Protein AF-A0A231PSE5-F1 (afdb_monomer)

Foldseek 3Di:
DDDPCVVVLVVLVPDPPDDDPRVVVSVVCVVCVVVLCCCVVDVPDDPDCVVVCVVCVLVVVLVVVVVPQPDPVSVVVSVPPPD

pLDDT: mean 83.39, std 13.27, range [36.69, 97.19]

Radius of gyration: 20.73 Å; Cα contacts (8 Å, |Δi|>4): 14; chains: 1; bounding box: 58×16×49 Å

Mean predicted aligned error: 10.05 Å

Solvent-accessible surface area (backbone atoms only — not comparable to full-atom values): 5225 Å² total; per-residue (Å²): 130,89,58,81,63,51,62,55,55,56,53,59,70,68,58,75,84,63,56,74,71,56,35,52,50,53,53,51,53,62,73,42,42,72,70,60,54,43,50,81,75,36,85,84,54,70,92,63,61,59,72,59,52,60,68,50,43,60,60,59,51,50,58,62,58,54,77,71,45,88,41,74,69,52,45,53,58,63,70,60,76,77,125

Sequence (83 aa):
MPKKVDKFYDFLDTILNPSGKLKKAIGYTRKFRTRLEKIYEIGELPLSNNPVEQAIRPATLVRKNSLFATTVAGAKANAIGTA

Structure (mmCIF, N/CA/C/O backbone):
data_AF-A0A231PSE5-F1
#
_entry.id   AF-A0A231PSE5-F1
#
loop_
_atom_site.group_PDB
_atom_site.id
_atom_site.type_symbol
_atom_site.label_atom_id
_atom_site.label_alt_id
_atom_site.label_comp_id
_atom_site.label_asym_id
_atom_site.label_entity_id
_atom_site.label_seq_id
_atom_site.pdbx_PDB_ins_code
_atom_site.Cartn_x
_atom_site.Cartn_y
_atom_site.Cartn_z
_atom_site.occupancy
_atom_site.B_iso_or_equiv
_atom_site.auth_seq_id
_atom_site.auth_comp_id
_atom_site.auth_asym_id
_atom_site.auth_atom_id
_atom_site.pdbx_PDB_model_num
ATOM 1 N N . MET A 1 1 ? -25.208 -3.048 -2.919 1.00 56.94 1 MET A N 1
ATOM 2 C CA . MET A 1 1 ? -24.639 -4.358 -2.532 1.00 56.94 1 MET A CA 1
ATOM 3 C C . MET A 1 1 ? -23.308 -4.083 -1.838 1.00 56.94 1 MET A C 1
ATOM 5 O O . MET A 1 1 ? -22.538 -3.321 -2.413 1.00 56.94 1 MET A O 1
ATOM 9 N N . PRO A 1 2 ? -23.062 -4.574 -0.610 1.00 73.00 2 PRO A 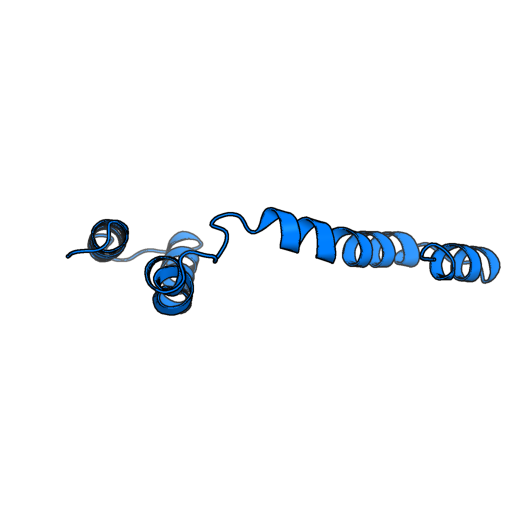N 1
ATOM 10 C CA . PRO A 1 2 ? -21.823 -4.272 0.111 1.00 73.00 2 PRO A CA 1
ATOM 11 C C . PRO A 1 2 ? -20.617 -4.851 -0.637 1.00 73.00 2 PRO A C 1
ATOM 13 O O . PRO A 1 2 ? -20.649 -6.005 -1.079 1.00 73.00 2 PRO A O 1
ATOM 16 N N . LYS A 1 3 ? -19.564 -4.047 -0.809 1.00 83.12 3 LYS A N 1
ATOM 17 C CA . LYS A 1 3 ? -18.334 -4.474 -1.480 1.00 83.12 3 LYS A CA 1
ATOM 18 C C . LYS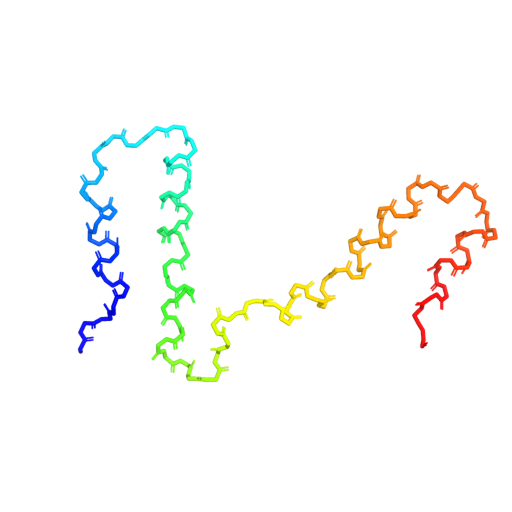 A 1 3 ? -17.598 -5.421 -0.532 1.00 83.12 3 LYS A C 1
ATOM 20 O O . LYS A 1 3 ? -17.572 -5.216 0.679 1.00 83.12 3 LYS A O 1
ATOM 25 N N . LYS A 1 4 ? -16.924 -6.450 -1.059 1.00 83.19 4 LYS A N 1
ATOM 26 C CA . LYS A 1 4 ? -16.121 -7.362 -0.213 1.00 83.19 4 LYS A CA 1
ATOM 27 C C . LYS A 1 4 ? -15.048 -6.620 0.593 1.00 83.19 4 LYS A C 1
ATOM 29 O O . LYS A 1 4 ? -14.681 -7.073 1.672 1.00 83.19 4 LYS A O 1
ATOM 34 N N . VAL A 1 5 ? -14.572 -5.486 0.075 1.00 89.00 5 VAL A N 1
ATOM 35 C CA . VAL A 1 5 ? -13.563 -4.659 0.739 1.00 89.00 5 VAL A CA 1
ATOM 36 C C . VAL A 1 5 ? -14.090 -3.943 1.986 1.00 89.00 5 VAL A C 1
ATOM 38 O O . VAL A 1 5 ? -13.292 -3.609 2.854 1.00 89.00 5 VAL A O 1
ATOM 41 N N . ASP A 1 6 ? -15.404 -3.750 2.115 1.00 91.81 6 ASP A N 1
ATOM 42 C CA . ASP A 1 6 ? -15.986 -3.044 3.262 1.00 91.81 6 ASP A CA 1
ATOM 43 C C . ASP A 1 6 ? -15.686 -3.800 4.561 1.00 91.81 6 ASP A C 1
ATOM 45 O O . ASP A 1 6 ? -15.127 -3.220 5.485 1.00 91.81 6 ASP A O 1
ATOM 49 N N . LYS A 1 7 ? -15.844 -5.134 4.555 1.00 92.12 7 LYS A N 1
ATOM 50 C CA . LYS A 1 7 ? -15.480 -6.005 5.690 1.00 92.12 7 LYS A CA 1
ATOM 51 C C . LYS A 1 7 ? -14.016 -5.874 6.116 1.00 92.12 7 LYS A C 1
ATOM 53 O O . LYS A 1 7 ? -13.686 -6.072 7.281 1.00 92.12 7 LYS A O 1
ATOM 58 N N . PHE A 1 8 ? -13.122 -5.590 5.170 1.00 91.81 8 PHE A N 1
ATOM 59 C CA . PHE A 1 8 ? -11.712 -5.385 5.477 1.00 91.81 8 PHE A CA 1
ATOM 60 C C . PHE A 1 8 ? -11.486 -4.038 6.167 1.00 91.81 8 PHE A C 1
ATOM 62 O O . PHE A 1 8 ? -10.743 -3.985 7.141 1.00 91.81 8 PHE A O 1
ATOM 69 N N . TYR A 1 9 ? -12.145 -2.967 5.717 1.00 93.44 9 TYR A N 1
ATOM 70 C CA . TYR A 1 9 ? -12.076 -1.675 6.404 1.00 93.44 9 TYR A CA 1
ATOM 71 C C . TYR A 1 9 ? -12.709 -1.730 7.794 1.00 93.44 9 TYR A C 1
ATOM 73 O O . TYR A 1 9 ? -12.089 -1.229 8.730 1.00 93.44 9 TYR A O 1
ATOM 81 N N . ASP A 1 10 ? -13.839 -2.426 7.935 1.00 94.25 10 ASP A N 1
ATOM 82 C CA . ASP A 1 10 ? -14.478 -2.675 9.229 1.00 94.25 10 ASP A CA 1
ATOM 83 C C . ASP A 1 10 ? -13.510 -3.397 10.178 1.00 94.25 10 ASP A C 1
ATOM 85 O O . ASP A 1 10 ? -13.331 -2.997 11.325 1.00 94.25 10 ASP A O 1
ATOM 89 N N . PHE A 1 11 ? -12.792 -4.415 9.687 1.00 94.31 11 PHE A N 1
ATOM 90 C CA . PHE A 1 11 ? -11.739 -5.076 10.459 1.00 94.31 11 PHE A CA 1
ATOM 91 C C . PHE A 1 11 ? -10.624 -4.106 10.878 1.00 94.31 11 PHE A C 1
ATOM 93 O O . PHE A 1 11 ? -10.187 -4.142 12.029 1.00 94.31 11 PHE A O 1
ATOM 100 N N . LEU A 1 12 ? -10.173 -3.206 9.997 1.00 94.44 12 LEU A N 1
ATOM 101 C CA . LEU A 1 12 ? -9.154 -2.215 10.361 1.00 94.44 12 LEU A CA 1
ATOM 102 C C . LEU A 1 12 ? -9.628 -1.269 11.471 1.00 94.44 12 LEU A C 1
ATOM 104 O O . LEU A 1 12 ? 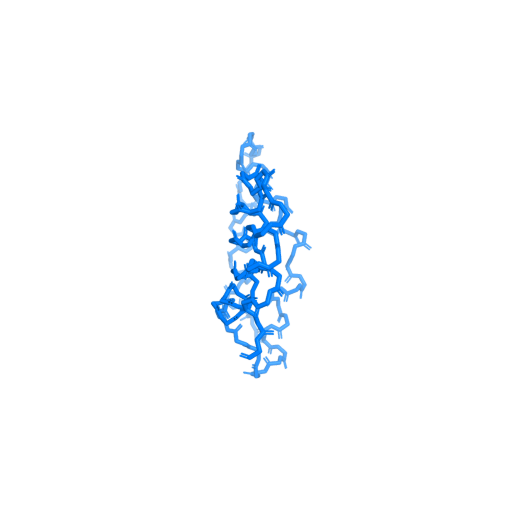-8.794 -0.798 12.239 1.00 94.44 12 LEU A O 1
ATOM 108 N N . ASP A 1 13 ? -10.929 -0.974 11.547 1.00 92.88 13 ASP A N 1
ATOM 109 C CA . ASP A 1 13 ? -11.518 -0.162 12.621 1.00 92.88 13 ASP A CA 1
ATOM 110 C C . ASP A 1 13 ? -11.516 -0.875 13.984 1.00 92.88 13 ASP A C 1
ATOM 112 O O . ASP A 1 13 ? -11.520 -0.211 15.018 1.00 92.88 13 ASP A O 1
ATOM 116 N N . THR A 1 14 ? -11.413 -2.208 14.013 1.00 96.19 14 THR A N 1
ATOM 117 C CA . THR A 1 14 ? -11.303 -2.968 15.275 1.00 96.19 14 THR A CA 1
ATOM 118 C C . THR A 1 14 ? -9.915 -2.898 15.920 1.00 96.19 14 THR A C 1
ATOM 120 O O . THR A 1 14 ? -9.758 -3.223 17.098 1.00 96.19 14 THR A O 1
ATOM 123 N N . ILE A 1 15 ? -8.889 -2.472 15.175 1.00 94.19 15 ILE A N 1
ATOM 124 C CA . ILE A 1 15 ? -7.513 -2.407 15.673 1.00 94.19 15 ILE A CA 1
ATOM 125 C C . ILE A 1 15 ? -7.335 -1.126 16.490 1.00 94.19 15 ILE A C 1
ATOM 127 O O . ILE A 1 15 ? -7.083 -0.045 15.954 1.00 94.19 15 ILE A O 1
ATOM 131 N N . LEU A 1 16 ? -7.422 -1.262 17.811 1.00 91.81 16 LEU A N 1
ATOM 132 C CA . LEU A 1 16 ? -7.211 -0.167 18.753 1.00 91.81 16 LEU A CA 1
ATOM 133 C C . LEU A 1 16 ? -5.710 0.106 18.947 1.00 91.81 16 LEU A C 1
ATOM 135 O O . LEU A 1 16 ? -4.917 -0.808 19.160 1.00 91.81 16 LEU A O 1
ATOM 139 N N . ASN A 1 17 ? -5.322 1.383 18.896 1.00 92.62 17 ASN A N 1
ATOM 140 C CA . ASN A 1 17 ? -3.956 1.869 19.147 1.00 92.62 17 ASN A CA 1
ATOM 141 C C . ASN A 1 17 ? -2.834 1.190 18.325 1.00 92.62 17 ASN A C 1
ATOM 143 O O . ASN A 1 17 ? -1.823 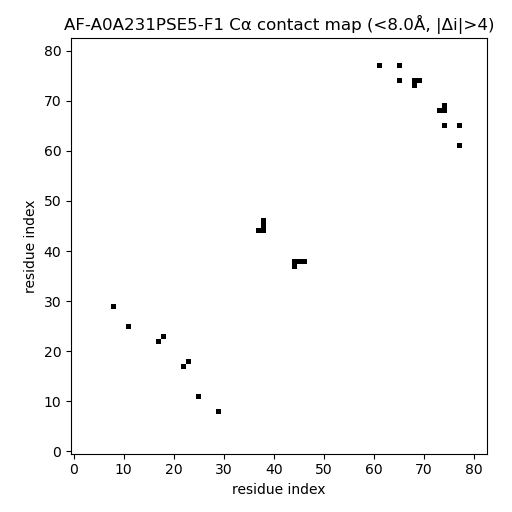0.762 18.893 1.00 92.62 17 ASN A O 1
ATOM 147 N N . PRO A 1 18 ? -2.933 1.129 16.982 1.00 93.56 18 PRO A N 1
ATOM 148 C CA . PRO A 1 18 ? -1.850 0.598 16.163 1.00 93.56 18 PRO A CA 1
ATOM 149 C C . PRO A 1 18 ? -0.590 1.465 16.294 1.00 93.56 18 PRO A C 1
ATOM 151 O O . PRO A 1 18 ? -0.657 2.698 16.303 1.00 93.56 18 PRO A O 1
ATOM 154 N N . SER A 1 19 ? 0.580 0.826 16.328 1.00 94.94 19 SER A N 1
ATOM 155 C CA . SER A 1 19 ? 1.878 1.491 16.482 1.00 94.94 19 SER A CA 1
ATOM 156 C C . SER A 1 19 ? 2.862 1.113 15.364 1.00 94.94 19 SER A C 1
ATOM 158 O O . SER A 1 19 ? 2.645 0.181 14.582 1.00 94.94 19 SER A O 1
ATOM 160 N N . GLY A 1 20 ? 3.931 1.903 15.218 1.00 96.50 20 GLY A N 1
ATOM 161 C CA . GLY A 1 20 ? 5.021 1.640 14.274 1.00 96.50 20 GLY A CA 1
ATOM 162 C C . GLY A 1 20 ? 4.580 1.451 12.813 1.00 96.50 20 GLY A C 1
ATOM 163 O O . GLY A 1 20 ? 3.803 2.235 12.259 1.00 96.50 20 GLY A O 1
ATOM 164 N N . LYS A 1 21 ? 5.103 0.396 12.171 1.00 97.19 21 LYS A N 1
ATOM 165 C CA . LYS A 1 21 ? 4.821 0.065 10.762 1.00 97.19 21 LYS A CA 1
ATOM 166 C C . LYS A 1 21 ? 3.342 -0.244 10.516 1.00 97.19 21 LYS A C 1
ATOM 168 O O . LYS A 1 21 ? 2.837 0.100 9.451 1.00 97.19 21 LYS A O 1
ATOM 173 N N . LEU A 1 22 ? 2.647 -0.822 11.498 1.00 95.62 22 LEU A N 1
ATOM 174 C CA . LEU A 1 22 ? 1.226 -1.147 11.386 1.00 95.62 22 LEU A CA 1
ATOM 175 C C . LEU A 1 22 ? 0.376 0.123 11.289 1.00 95.62 22 LEU A C 1
ATOM 177 O O . LEU A 1 22 ? -0.431 0.244 10.372 1.00 95.62 22 LEU A O 1
ATOM 181 N N . LYS A 1 23 ? 0.621 1.116 12.156 1.00 96.69 23 LYS A N 1
ATOM 182 C CA . LYS A 1 23 ? -0.058 2.424 12.082 1.00 96.69 23 LYS A CA 1
ATOM 183 C C . LYS A 1 23 ? 0.113 3.067 10.707 1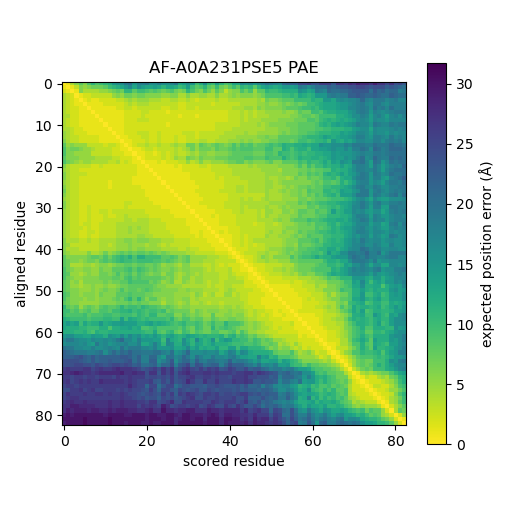.00 96.69 23 LYS A C 1
ATOM 185 O O . LYS A 1 23 ? -0.847 3.566 10.123 1.00 96.69 23 LYS A O 1
ATOM 190 N N . LYS A 1 24 ? 1.340 3.023 10.178 1.00 96.94 24 LYS A N 1
ATOM 191 C CA . LYS A 1 24 ? 1.665 3.563 8.854 1.00 96.94 24 LYS A CA 1
ATOM 192 C C . LYS A 1 24 ? 0.919 2.812 7.747 1.00 96.94 24 LYS A C 1
ATOM 194 O O . LYS A 1 24 ? 0.344 3.458 6.877 1.00 96.94 24 LYS A O 1
ATOM 199 N N . ALA A 1 25 ? 0.893 1.481 7.800 1.00 96.12 25 ALA A N 1
ATOM 200 C CA . ALA A 1 25 ? 0.171 0.651 6.839 1.00 96.12 25 ALA A CA 1
ATOM 201 C C . ALA A 1 25 ? -1.338 0.939 6.855 1.00 96.12 25 ALA A C 1
ATOM 203 O O . ALA A 1 25 ? -1.905 1.218 5.805 1.00 96.12 25 ALA A O 1
ATOM 204 N N . ILE A 1 26 ? -1.967 0.980 8.035 1.00 96.00 26 ILE A N 1
ATOM 205 C CA . ILE A 1 26 ? -3.395 1.311 8.183 1.00 96.00 26 ILE A CA 1
ATOM 206 C C . ILE A 1 26 ? -3.692 2.703 7.614 1.00 96.00 26 ILE A C 1
ATOM 208 O O . ILE A 1 26 ? -4.646 2.872 6.853 1.00 96.00 26 ILE A O 1
ATOM 212 N N . GLY A 1 27 ? -2.849 3.693 7.927 1.00 95.19 27 GLY A N 1
ATOM 213 C CA . GLY A 1 27 ? -2.979 5.046 7.384 1.00 95.19 27 GLY A CA 1
ATOM 214 C C . GLY A 1 27 ? -2.911 5.080 5.855 1.00 95.19 27 GLY A C 1
ATOM 215 O O . GLY A 1 27 ? -3.737 5.728 5.213 1.00 95.19 27 GLY A O 1
ATOM 216 N N . TYR A 1 28 ? -1.974 4.339 5.256 1.00 95.75 28 TYR A N 1
ATOM 217 C CA . TYR A 1 28 ? -1.878 4.210 3.801 1.00 95.75 28 TYR A CA 1
ATOM 218 C C . TYR A 1 28 ? -3.109 3.557 3.185 1.00 95.75 28 TYR A C 1
ATOM 220 O O . TYR A 1 28 ? -3.650 4.076 2.209 1.00 95.75 28 TYR A O 1
ATOM 228 N N . THR A 1 29 ? -3.565 2.449 3.761 1.00 94.12 29 THR A N 1
ATOM 229 C CA . THR A 1 29 ? -4.733 1.716 3.274 1.00 94.12 29 THR A CA 1
ATOM 230 C C . THR A 1 29 ? -5.975 2.603 3.261 1.0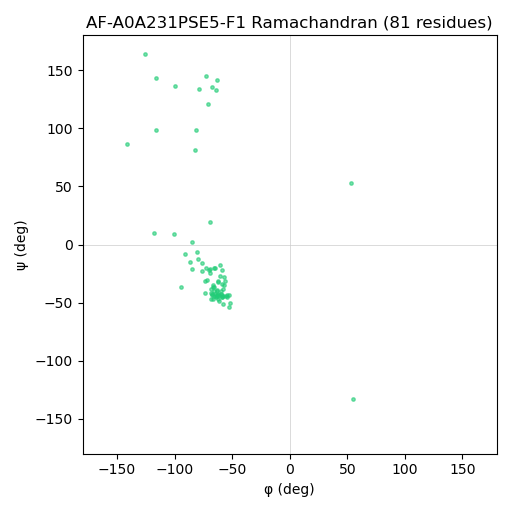0 94.12 29 THR A C 1
ATOM 232 O O . THR A 1 29 ? -6.663 2.680 2.247 1.00 94.12 29 THR A O 1
ATOM 235 N N . ARG A 1 30 ? -6.219 3.367 4.336 1.00 93.81 30 ARG A N 1
ATOM 236 C CA . ARG A 1 30 ? -7.338 4.323 4.396 1.00 93.81 30 ARG A CA 1
ATOM 237 C C . ARG A 1 30 ? -7.198 5.448 3.374 1.00 93.81 30 ARG A C 1
ATOM 239 O O . ARG A 1 30 ? -8.158 5.749 2.672 1.00 93.81 30 ARG A O 1
ATOM 246 N N . LYS A 1 31 ? -5.998 6.025 3.239 1.00 95.12 31 LYS A N 1
ATOM 247 C CA . LYS A 1 31 ? -5.716 7.096 2.269 1.00 95.12 31 LYS A CA 1
ATOM 248 C C . LYS A 1 31 ? -6.025 6.678 0.828 1.00 95.12 31 LYS A C 1
ATOM 250 O O . LYS A 1 31 ? -6.447 7.508 0.029 1.00 95.12 31 LYS A O 1
ATOM 255 N N . PHE A 1 32 ? -5.803 5.411 0.485 1.00 92.06 32 PHE A N 1
ATOM 256 C CA . PHE A 1 32 ? -5.990 4.901 -0.873 1.00 92.06 32 PHE A CA 1
ATOM 257 C C . PHE A 1 32 ? -7.305 4.143 -1.096 1.00 92.06 32 PHE A C 1
ATOM 259 O O . PHE A 1 32 ? -7.500 3.608 -2.189 1.00 92.06 32 PHE A O 1
ATOM 266 N N . ARG A 1 33 ? -8.237 4.156 -0.132 1.00 92.19 33 ARG A N 1
ATOM 267 C CA . ARG A 1 33 ? -9.533 3.469 -0.241 1.00 92.19 33 ARG A CA 1
ATOM 268 C C . ARG A 1 33 ? -10.294 3.836 -1.509 1.00 92.19 33 ARG A C 1
ATOM 270 O O . ARG A 1 33 ? -10.604 2.951 -2.299 1.00 92.19 33 ARG A O 1
ATOM 277 N N . THR A 1 34 ? -10.500 5.129 -1.761 1.00 90.25 34 THR A N 1
ATOM 278 C CA . THR A 1 34 ? -11.218 5.611 -2.954 1.00 90.25 34 THR A CA 1
ATOM 279 C C . THR A 1 34 ? -10.562 5.144 -4.250 1.00 90.25 34 THR A C 1
ATOM 281 O O . THR A 1 34 ? -11.249 4.794 -5.200 1.00 90.25 34 THR A O 1
ATOM 284 N N . ARG A 1 35 ? -9.223 5.101 -4.302 1.00 89.19 35 ARG A N 1
ATOM 285 C CA . ARG A 1 35 ? -8.500 4.626 -5.490 1.00 89.19 35 ARG A CA 1
ATOM 286 C C . ARG A 1 35 ? -8.727 3.136 -5.720 1.00 89.19 35 ARG A C 1
ATOM 288 O O . ARG A 1 35 ? -8.912 2.734 -6.861 1.00 89.19 35 ARG A O 1
ATOM 295 N N . LEU A 1 36 ? -8.691 2.341 -4.655 1.00 88.69 36 LEU A N 1
ATOM 296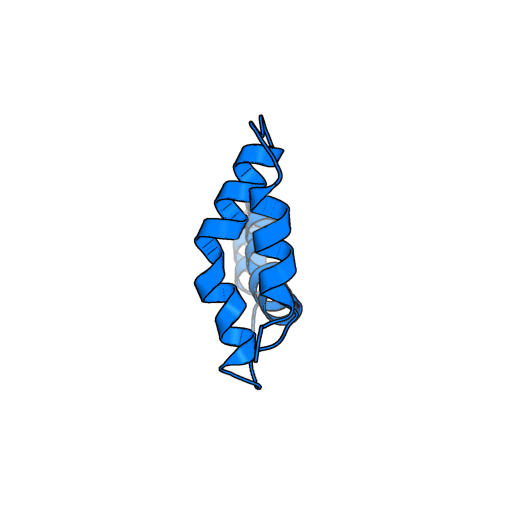 C CA . LEU A 1 36 ? -8.925 0.906 -4.738 1.00 88.69 36 LEU A CA 1
ATOM 297 C C . LEU A 1 36 ? -10.381 0.603 -5.099 1.00 88.69 36 LEU A C 1
ATOM 299 O O . LEU A 1 36 ? -10.628 -0.286 -5.897 1.00 88.69 36 LEU A O 1
ATOM 303 N N . GLU A 1 37 ? -11.343 1.360 -4.580 1.00 89.94 37 GLU A N 1
ATOM 304 C CA . GLU A 1 37 ? -12.761 1.121 -4.854 1.00 89.94 37 GLU A CA 1
ATOM 305 C C . GLU A 1 37 ? -13.179 1.346 -6.311 1.00 89.94 37 GLU A C 1
ATOM 307 O O . GLU A 1 37 ? -14.166 0.743 -6.736 1.00 89.94 37 GLU A O 1
ATOM 312 N N . LYS A 1 38 ? -12.401 2.107 -7.091 1.00 89.44 38 LYS A N 1
ATOM 313 C CA . LYS A 1 38 ? -12.624 2.276 -8.536 1.00 89.44 38 LYS A CA 1
ATOM 314 C C . LYS A 1 38 ? -12.592 0.961 -9.316 1.00 89.44 38 LYS A C 1
ATOM 316 O O . LYS A 1 38 ? -13.201 0.896 -10.376 1.00 89.44 38 LYS A O 1
ATOM 321 N N . ILE A 1 39 ? -11.955 -0.095 -8.796 1.00 87.69 39 ILE A N 1
ATOM 322 C CA . ILE A 1 39 ? -11.989 -1.434 -9.420 1.00 87.69 39 ILE A CA 1
ATOM 323 C C . ILE A 1 39 ? -13.415 -1.991 -9.525 1.00 87.69 39 ILE A C 1
ATOM 325 O O . ILE A 1 39 ? -13.692 -2.812 -10.387 1.00 87.69 39 ILE A O 1
ATOM 329 N N . TYR A 1 40 ? -14.314 -1.571 -8.628 1.00 88.00 40 TYR A N 1
ATOM 330 C CA . TYR A 1 40 ? -15.711 -2.004 -8.638 1.00 88.00 40 TYR A CA 1
ATOM 331 C C . TYR A 1 40 ? -16.584 -1.141 -9.556 1.00 88.00 40 TYR A C 1
ATOM 333 O O . TYR A 1 40 ? -17.707 -1.527 -9.856 1.00 88.00 40 TYR A O 1
ATOM 341 N N . GLU A 1 41 ? -16.086 0.025 -9.969 1.00 89.62 41 GLU A N 1
ATOM 342 C CA . GLU A 1 41 ? -16.768 0.950 -10.881 1.00 89.62 41 GLU A CA 1
ATOM 343 C C . GLU A 1 41 ? -16.335 0.713 -12.333 1.00 89.62 41 GLU A C 1
ATOM 345 O O . GLU A 1 41 ? -17.147 0.806 -13.248 1.00 89.62 41 GLU A O 1
ATOM 350 N N . ILE A 1 42 ? -15.057 0.379 -12.540 1.00 89.50 42 ILE A N 1
ATOM 351 C CA . ILE A 1 42 ? -14.430 0.210 -13.851 1.00 89.50 42 ILE A CA 1
ATOM 352 C C . ILE A 1 42 ? -13.993 -1.249 -13.994 1.00 89.50 42 ILE A C 1
ATOM 354 O O . ILE A 1 42 ? -12.930 -1.634 -13.508 1.00 89.50 42 ILE A O 1
ATOM 358 N N . GLY A 1 43 ? -14.798 -2.060 -14.684 1.00 85.31 43 GLY A N 1
ATOM 359 C CA . GLY A 1 43 ? -14.530 -3.495 -14.866 1.00 85.31 43 GLY A CA 1
ATOM 360 C C . GLY A 1 43 ? -13.272 -3.816 -15.684 1.00 85.31 43 GLY A C 1
ATOM 361 O O . GLY A 1 43 ? -12.728 -4.909 -15.570 1.00 85.31 43 GLY A O 1
ATOM 362 N N . GLU A 1 44 ? -12.782 -2.860 -16.472 1.00 87.81 44 GLU A N 1
ATOM 363 C CA . GLU A 1 44 ? -11.550 -2.986 -17.262 1.00 87.81 44 GLU A CA 1
ATOM 364 C C . GLU A 1 44 ? -10.279 -2.761 -16.433 1.00 87.81 44 GLU A C 1
ATOM 366 O O . GLU A 1 44 ? -9.172 -3.028 -16.906 1.00 87.81 44 GLU A O 1
ATOM 371 N N . LEU A 1 45 ? -10.403 -2.248 -15.201 1.00 87.06 45 LEU A N 1
ATOM 372 C CA . LEU A 1 45 ? -9.239 -1.930 -14.387 1.00 87.06 45 LEU A CA 1
ATOM 373 C C . LEU A 1 45 ? -8.562 -3.232 -13.919 1.00 87.06 45 LEU A C 1
ATOM 375 O O . LEU A 1 45 ? -9.185 -4.030 -13.212 1.00 87.06 45 LEU A O 1
ATOM 379 N N . PRO A 1 46 ? -7.281 -3.463 -14.257 1.00 84.62 46 PRO A N 1
ATOM 380 C CA . PRO A 1 46 ? -6.605 -4.683 -13.855 1.00 84.62 46 PRO A CA 1
ATOM 381 C C . PRO A 1 46 ? -6.402 -4.707 -12.336 1.00 84.62 46 PRO A C 1
ATOM 383 O O . PRO A 1 46 ? -5.952 -3.733 -11.732 1.00 84.62 46 PRO A O 1
ATOM 386 N N . LEU A 1 47 ? -6.677 -5.859 -11.717 1.00 85.12 47 LEU A N 1
ATOM 387 C CA . LEU A 1 47 ? -6.423 -6.076 -10.286 1.00 85.12 47 LEU A CA 1
ATOM 388 C C . LEU A 1 47 ? -4.923 -6.128 -9.958 1.00 85.12 47 LEU A C 1
ATOM 390 O O . LEU A 1 47 ? -4.526 -5.870 -8.824 1.00 85.12 47 LEU A O 1
ATOM 394 N N . SER A 1 48 ? -4.091 -6.475 -10.944 1.00 85.50 48 SER A N 1
ATOM 395 C CA . SER A 1 48 ? -2.638 -6.530 -10.810 1.00 85.50 48 SER A CA 1
ATOM 396 C C . SER A 1 48 ? -1.988 -5.277 -11.384 1.00 85.50 48 SER A C 1
ATOM 398 O O . SER A 1 48 ? -2.292 -4.849 -12.496 1.00 85.50 48 SER A O 1
ATOM 400 N N . ASN A 1 49 ? -1.018 -4.738 -10.653 1.00 88.25 49 ASN A N 1
ATOM 401 C CA . ASN A 1 49 ? -0.137 -3.680 -11.132 1.00 88.25 49 ASN A CA 1
ATOM 402 C C . ASN A 1 49 ? 1.067 -4.218 -11.931 1.00 88.25 49 ASN A C 1
ATOM 404 O O . ASN A 1 49 ? 1.888 -3.412 -12.359 1.00 88.25 49 ASN A O 1
ATOM 408 N N . ASN A 1 50 ? 1.189 -5.536 -12.154 1.00 90.44 50 ASN A N 1
ATOM 409 C CA . ASN A 1 50 ? 2.351 -6.135 -12.820 1.00 90.44 50 ASN A CA 1
ATOM 410 C C . ASN A 1 50 ? 2.687 -5.483 -14.178 1.00 90.44 50 ASN A C 1
ATOM 412 O O . ASN A 1 50 ? 3.857 -5.175 -14.384 1.00 90.44 50 ASN A O 1
ATOM 416 N N . PRO A 1 51 ? 1.726 -5.174 -15.075 1.00 89.88 51 PRO A N 1
ATOM 417 C CA . PRO A 1 51 ? 2.045 -4.474 -16.324 1.00 89.88 51 PRO A CA 1
ATOM 418 C C . PRO A 1 51 ? 2.694 -3.102 -16.092 1.00 89.88 51 PRO A C 1
ATOM 420 O O . PRO A 1 51 ? 3.658 -2.742 -16.764 1.00 89.88 51 PRO A O 1
ATOM 423 N N . VAL A 1 52 ? 2.212 -2.357 -15.093 1.00 89.31 52 VAL A N 1
ATOM 424 C CA . VAL A 1 52 ? 2.768 -1.050 -14.716 1.00 89.31 52 VAL A CA 1
ATOM 425 C C . VAL A 1 52 ? 4.162 -1.215 -14.114 1.00 89.31 52 VAL A C 1
ATOM 427 O O . VAL A 1 52 ? 5.067 -0.459 -14.454 1.00 89.31 52 VAL A O 1
ATOM 430 N N . GLU A 1 53 ? 4.367 -2.222 -13.262 1.00 90.88 53 GLU A N 1
ATOM 431 C CA . GLU A 1 53 ? 5.687 -2.530 -12.704 1.00 90.88 53 GLU A CA 1
ATOM 432 C C . GLU A 1 53 ? 6.699 -2.913 -13.788 1.00 90.88 53 GLU A C 1
ATOM 434 O O . GLU A 1 53 ? 7.843 -2.459 -13.750 1.00 90.88 53 GLU A O 1
ATOM 439 N N . GLN A 1 54 ? 6.289 -3.723 -14.767 1.00 92.31 54 GLN A N 1
ATOM 440 C CA . GLN A 1 54 ? 7.125 -4.071 -15.916 1.00 92.31 54 GLN A CA 1
ATOM 441 C C . GLN A 1 54 ? 7.468 -2.836 -16.753 1.00 92.31 54 GLN A C 1
ATOM 443 O O . GLN A 1 54 ? 8.616 -2.689 -17.157 1.00 92.31 54 GLN A O 1
ATOM 448 N N . ALA A 1 55 ? 6.527 -1.908 -16.941 1.00 91.31 55 ALA A N 1
ATOM 449 C CA . ALA A 1 55 ? 6.780 -0.673 -17.677 1.00 91.31 55 ALA A CA 1
ATOM 450 C C . ALA A 1 55 ? 7.783 0.262 -16.969 1.00 91.31 55 ALA A C 1
ATOM 452 O O . ALA A 1 55 ? 8.598 0.900 -17.631 1.00 91.31 55 ALA A O 1
ATOM 453 N N . ILE A 1 56 ? 7.772 0.340 -15.630 1.00 89.69 56 ILE A N 1
ATOM 454 C CA . ILE A 1 56 ? 8.702 1.209 -14.874 1.00 89.69 56 ILE A CA 1
ATOM 455 C C . ILE A 1 56 ? 10.065 0.557 -14.591 1.00 89.69 56 ILE A C 1
ATOM 457 O O . ILE A 1 56 ? 11.045 1.261 -14.325 1.00 89.69 56 ILE A O 1
ATOM 461 N N . ARG A 1 57 ? 10.151 -0.780 -14.640 1.00 89.06 57 ARG A N 1
ATOM 462 C CA . ARG A 1 57 ? 11.371 -1.553 -14.353 1.00 89.06 57 ARG A CA 1
ATOM 463 C C . ARG A 1 57 ? 12.593 -1.072 -15.152 1.00 89.06 57 ARG A C 1
ATOM 465 O O . ARG A 1 57 ? 13.605 -0.787 -14.501 1.00 89.06 57 ARG A O 1
ATOM 472 N N . PRO A 1 58 ? 12.533 -0.904 -16.491 1.00 87.94 58 PRO A N 1
ATOM 473 C CA . PRO A 1 58 ? 13.680 -0.470 -17.289 1.00 87.94 58 PRO A CA 1
ATOM 474 C C . PRO A 1 58 ? 14.296 0.840 -16.793 1.00 87.94 58 PRO A C 1
ATOM 476 O O . PRO A 1 58 ? 15.505 0.906 -16.594 1.00 87.94 58 PRO A O 1
ATOM 479 N N . ALA A 1 59 ? 13.479 1.850 -16.478 1.00 82.88 59 ALA A N 1
ATOM 480 C CA . ALA A 1 59 ? 13.969 3.143 -15.996 1.00 82.88 59 ALA A CA 1
ATOM 481 C C . ALA A 1 59 ? 14.735 3.020 -14.668 1.00 82.88 59 ALA A C 1
ATOM 483 O O . ALA A 1 59 ? 15.808 3.603 -14.491 1.00 82.88 59 ALA A O 1
ATOM 484 N N . THR A 1 60 ? 14.211 2.226 -13.729 1.00 83.19 60 THR A N 1
ATOM 485 C CA . THR A 1 60 ? 14.882 1.998 -12.439 1.00 83.19 60 THR A CA 1
ATOM 486 C C . THR A 1 60 ? 16.192 1.222 -12.588 1.00 83.19 60 THR A C 1
ATOM 488 O O . THR A 1 60 ? 17.166 1.535 -11.897 1.00 83.19 60 THR A O 1
ATOM 491 N N . LEU A 1 61 ? 16.239 0.259 -13.515 1.00 84.12 61 LEU A N 1
ATOM 492 C CA . LEU A 1 61 ? 17.431 -0.528 -13.818 1.00 84.12 61 LEU A CA 1
ATOM 493 C C . LEU A 1 61 ? 18.513 0.328 -14.488 1.00 84.12 61 LEU A C 1
ATOM 495 O O . LEU A 1 61 ? 19.656 0.315 -14.038 1.00 84.12 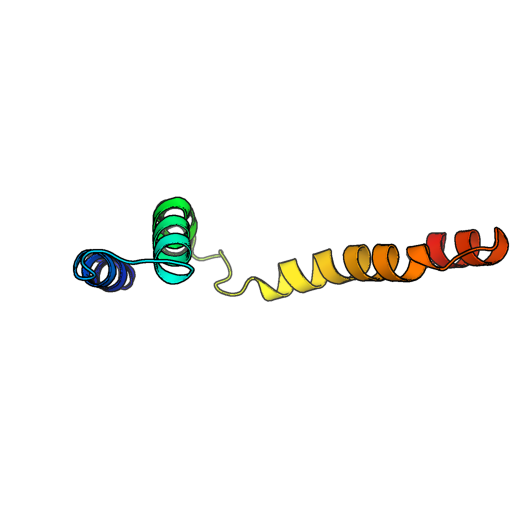61 LEU A O 1
ATOM 499 N N . VAL A 1 62 ? 18.143 1.123 -15.497 1.00 81.00 62 VAL A N 1
ATOM 500 C CA . VAL A 1 62 ? 19.053 2.047 -16.189 1.00 81.00 62 VAL A CA 1
ATOM 501 C C . VAL A 1 62 ? 19.662 3.028 -15.195 1.00 81.00 62 VAL A C 1
ATOM 503 O O . VAL A 1 62 ? 20.881 3.095 -15.090 1.00 81.00 62 VAL A O 1
ATOM 506 N N . ARG A 1 63 ? 18.848 3.703 -14.371 1.00 78.06 63 ARG A N 1
ATOM 507 C CA . ARG A 1 63 ? 19.357 4.627 -13.342 1.00 78.06 63 ARG A CA 1
ATOM 508 C C . ARG A 1 63 ? 20.371 3.956 -12.414 1.00 78.06 63 ARG A C 1
ATOM 510 O O . ARG A 1 63 ? 21.382 4.566 -12.084 1.00 78.06 63 ARG A O 1
ATOM 517 N N . LYS A 1 64 ? 20.107 2.721 -11.974 1.00 78.88 64 LYS A N 1
ATOM 518 C CA . LYS A 1 64 ? 21.026 1.972 -11.106 1.00 78.88 64 LYS A CA 1
ATOM 519 C C . LYS A 1 64 ? 22.341 1.644 -11.822 1.00 78.88 64 LYS A C 1
ATOM 521 O O . LYS A 1 64 ? 23.399 1.792 -11.219 1.00 78.88 64 LYS A O 1
ATOM 526 N N . ASN A 1 65 ? 22.276 1.235 -13.087 1.00 74.12 65 ASN A N 1
ATOM 527 C CA . ASN A 1 65 ? 23.447 0.856 -13.881 1.00 74.12 65 ASN A CA 1
ATOM 528 C C . ASN A 1 65 ? 24.285 2.071 -14.313 1.00 74.12 65 ASN A C 1
ATOM 530 O O . ASN A 1 65 ? 25.508 1.982 -14.387 1.00 74.12 65 ASN A O 1
ATOM 534 N N . SER A 1 66 ? 23.657 3.228 -14.531 1.00 68.69 66 SER A N 1
ATOM 535 C CA . SER A 1 66 ? 24.343 4.469 -14.905 1.00 68.69 66 SER A CA 1
ATOM 536 C C . SER A 1 66 ? 25.137 5.107 -13.763 1.00 68.69 66 SER A C 1
ATOM 538 O O . SER A 1 66 ? 26.058 5.867 -14.040 1.00 68.69 66 SER A O 1
ATOM 540 N N . LEU A 1 67 ? 24.848 4.783 -12.495 1.00 70.12 67 LEU A N 1
ATOM 541 C CA . LEU A 1 67 ? 25.604 5.298 -11.338 1.00 70.12 67 LEU A CA 1
ATOM 542 C C . LEU A 1 67 ? 27.092 4.901 -11.354 1.00 70.12 67 LEU A C 1
ATOM 544 O O . LEU A 1 67 ? 27.889 5.538 -10.673 1.00 70.12 67 LEU A O 1
ATOM 548 N N . PHE A 1 68 ? 27.463 3.884 -12.140 1.00 66.56 68 PHE A N 1
ATOM 549 C CA . PHE A 1 68 ? 28.838 3.393 -12.284 1.00 66.56 68 PHE A CA 1
ATOM 550 C C . PHE A 1 68 ? 29.380 3.521 -13.717 1.00 66.56 68 PHE A C 1
ATOM 552 O O . PHE A 1 68 ? 30.441 2.987 -14.033 1.00 66.56 68 PHE A O 1
ATOM 559 N N . ALA A 1 69 ? 28.667 4.223 -14.605 1.00 64.50 69 ALA A N 1
ATOM 560 C CA . ALA A 1 69 ? 29.127 4.488 -15.964 1.00 64.50 69 ALA A CA 1
ATOM 561 C C . ALA A 1 69 ? 30.086 5.692 -15.963 1.00 64.50 69 ALA A C 1
ATOM 563 O O . ALA A 1 69 ? 29.697 6.819 -16.251 1.00 64.50 69 ALA A O 1
ATOM 564 N N . THR A 1 70 ? 31.350 5.458 -15.615 1.00 62.91 70 THR A N 1
ATOM 565 C CA . THR A 1 70 ? 32.363 6.520 -15.454 1.00 62.91 70 THR A CA 1
ATOM 566 C C . THR A 1 70 ? 32.971 7.001 -16.779 1.00 62.91 70 THR A C 1
ATOM 568 O O . THR A 1 70 ? 33.752 7.949 -16.785 1.00 62.91 70 THR A O 1
ATOM 571 N N . THR A 1 71 ? 32.649 6.364 -17.913 1.00 66.88 71 THR A N 1
ATOM 572 C CA . THR A 1 71 ? 33.239 6.686 -19.223 1.00 66.88 71 THR A CA 1
ATOM 573 C C . THR A 1 71 ? 32.197 7.200 -20.216 1.00 66.88 71 THR A C 1
ATOM 575 O O . THR A 1 71 ? 31.070 6.709 -20.282 1.00 66.88 71 THR A O 1
ATOM 578 N N . VAL A 1 72 ? 32.595 8.167 -21.051 1.00 67.75 72 VAL A N 1
ATOM 579 C CA . VAL A 1 72 ? 31.739 8.764 -22.096 1.00 67.75 72 VAL A CA 1
ATOM 580 C C . VAL A 1 72 ? 31.237 7.707 -23.094 1.00 67.75 72 VAL A C 1
ATOM 582 O O .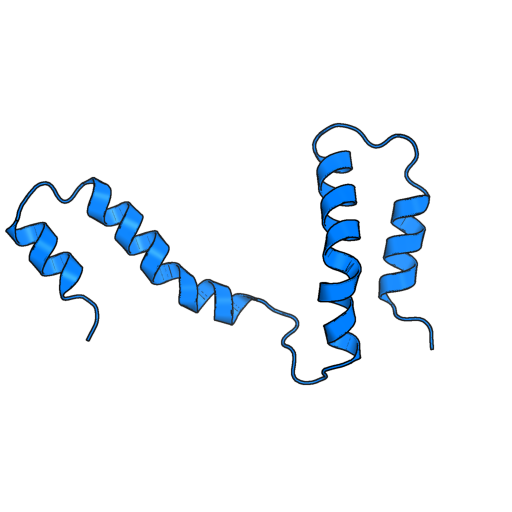 VAL A 1 72 ? 30.100 7.780 -23.557 1.00 67.75 72 VAL A O 1
ATOM 585 N N . ALA A 1 73 ? 32.052 6.687 -23.385 1.00 65.81 73 ALA A N 1
ATOM 586 C CA . ALA A 1 73 ? 31.662 5.553 -24.224 1.00 65.81 73 ALA A CA 1
ATOM 587 C C . ALA A 1 73 ? 30.588 4.673 -23.554 1.00 65.81 73 ALA A C 1
ATOM 589 O O . ALA A 1 73 ? 29.597 4.326 -24.194 1.00 65.81 73 ALA A O 1
ATOM 590 N N . GLY A 1 74 ? 30.733 4.378 -22.255 1.00 64.75 74 GLY A N 1
ATOM 591 C CA . GLY A 1 74 ? 29.734 3.633 -21.483 1.00 64.75 74 GLY A CA 1
ATOM 592 C C . GLY A 1 74 ? 28.419 4.399 -21.313 1.00 64.75 74 GLY A C 1
ATOM 593 O O . GLY A 1 74 ? 27.347 3.801 -21.366 1.00 64.75 74 GLY A O 1
ATOM 594 N N . ALA A 1 75 ? 28.472 5.726 -21.175 1.00 64.50 75 ALA A N 1
ATOM 595 C CA . ALA A 1 75 ? 27.283 6.576 -21.142 1.00 64.50 75 ALA A CA 1
ATOM 596 C C . ALA A 1 75 ? 26.534 6.576 -22.489 1.00 64.50 75 ALA A C 1
ATOM 598 O O . ALA A 1 75 ? 25.315 6.410 -22.503 1.00 64.50 75 ALA A O 1
ATOM 599 N N . LYS A 1 76 ? 27.251 6.680 -23.621 1.00 63.31 76 LYS A N 1
ATOM 600 C CA . LYS A 1 76 ? 26.653 6.581 -24.966 1.00 63.31 76 LYS A CA 1
ATOM 601 C C . LYS A 1 76 ? 26.029 5.207 -25.226 1.00 63.31 76 LYS A C 1
ATOM 603 O O . LYS A 1 76 ? 24.907 5.151 -25.711 1.00 63.31 76 LYS A O 1
ATOM 608 N N . ALA A 1 77 ? 26.701 4.115 -24.858 1.00 65.12 77 ALA A N 1
ATOM 609 C CA . ALA A 1 77 ? 26.158 2.764 -25.025 1.00 65.12 77 ALA A CA 1
ATOM 610 C C . ALA A 1 77 ? 24.885 2.530 -24.186 1.00 65.12 77 ALA A C 1
ATOM 612 O O . ALA A 1 77 ? 23.925 1.946 -24.679 1.00 65.12 77 ALA A O 1
ATOM 613 N N . ASN A 1 78 ? 24.839 3.044 -22.950 1.00 60.97 78 ASN A N 1
ATOM 614 C CA . ASN A 1 78 ? 23.654 2.940 -22.089 1.00 60.97 78 ASN A CA 1
ATOM 615 C C . ASN A 1 78 ? 22.486 3.834 -22.542 1.00 60.97 78 ASN A C 1
ATOM 617 O O . ASN A 1 78 ? 21.335 3.475 -22.319 1.00 60.97 78 ASN A O 1
ATOM 621 N N . ALA A 1 79 ? 22.758 4.981 -23.175 1.00 63.03 79 ALA A N 1
ATOM 622 C CA . ALA A 1 79 ? 21.722 5.878 -23.695 1.00 63.03 79 ALA A CA 1
ATOM 623 C C . ALA A 1 79 ? 21.068 5.370 -24.995 1.00 63.03 79 ALA A C 1
ATOM 625 O O . ALA A 1 79 ? 19.946 5.759 -25.302 1.00 63.03 79 ALA A O 1
ATOM 626 N N . ILE A 1 80 ? 21.756 4.508 -25.751 1.00 60.78 80 ILE A N 1
ATOM 627 C CA . ILE A 1 80 ? 21.292 3.979 -27.047 1.00 60.78 80 ILE A CA 1
ATOM 628 C C . ILE A 1 80 ? 20.508 2.658 -26.884 1.00 60.78 80 ILE A C 1
ATOM 630 O O . ILE A 1 80 ? 19.861 2.205 -27.820 1.00 60.78 80 ILE A O 1
ATOM 634 N N . GLY A 1 81 ? 20.476 2.063 -25.684 1.00 55.69 81 GLY A N 1
ATOM 635 C CA . GLY A 1 81 ? 19.789 0.794 -25.386 1.00 55.69 81 GLY A CA 1
ATOM 636 C C . GLY A 1 81 ? 18.252 0.812 -25.418 1.00 55.69 81 GLY A C 1
ATOM 637 O O . GLY A 1 81 ? 17.630 -0.075 -24.837 1.00 55.69 81 GLY A O 1
ATOM 638 N N . THR A 1 82 ? 17.633 1.797 -26.065 1.00 47.16 82 THR A N 1
ATOM 639 C CA . THR A 1 82 ? 16.191 1.839 -26.332 1.00 47.16 82 THR A CA 1
ATOM 640 C C . THR A 1 82 ? 15.942 2.403 -27.730 1.00 47.16 82 THR A C 1
ATOM 642 O O . THR A 1 82 ? 15.728 3.606 -27.891 1.00 47.16 82 THR A O 1
ATOM 645 N N . ALA A 1 83 ? 15.977 1.524 -28.725 1.00 36.69 83 ALA A N 1
ATOM 646 C CA . ALA A 1 83 ? 15.233 1.639 -29.973 1.00 36.69 83 ALA A CA 1
ATOM 647 C C . ALA A 1 83 ? 14.752 0.234 -30.345 1.00 36.69 83 ALA A C 1
ATOM 649 O O . ALA A 1 83 ? 15.575 -0.703 -30.225 1.00 36.69 83 ALA A O 1
#

Organism: NCBI:txid1601

Secondary structure (DSSP, 8-state):
---TTHHHHHHHHT--S--HHHHHHHHHHHHTHHHHHGGGT-TTS-S--HHHHHHHHHHHHHHHHHTT--SHHHHHHHHHS--

InterPro domains:
  IPR004291 Transposase IS66, central domain [PF03050] (8-76)